Protein AF-A0A699ZT50-F1 (afdb_monomer)

Sequence (100 aa):
MSQARSFTAEESTTINLFKKATPSVVSVTNLATRRDAFTMNMMEIPQGAGSGFVWDKEGHIVTNAHVINESANVRVTLGQDEYMARVVGVDMDKDIAVLQ

Structure (mmCIF, N/CA/C/O backbone):
data_AF-A0A699ZT50-F1
#
_entry.id   AF-A0A699ZT50-F1
#
loop_
_atom_site.group_PDB
_atom_site.id
_atom_site.type_symbol
_atom_site.label_atom_id
_atom_site.label_alt_id
_atom_site.label_comp_id
_atom_s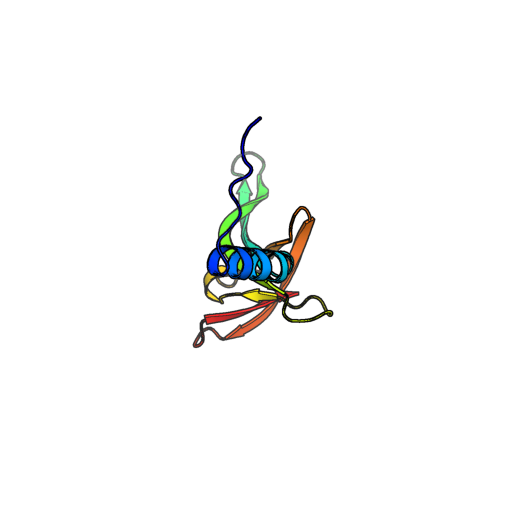ite.label_asym_id
_atom_site.label_entity_id
_atom_site.label_seq_id
_atom_site.pdbx_PDB_in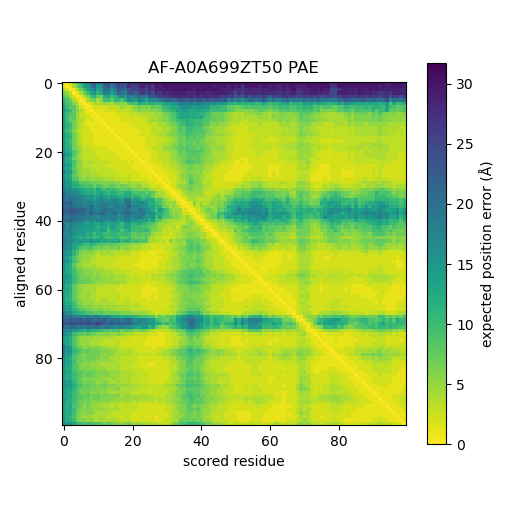s_code
_atom_site.Cartn_x
_atom_site.Cartn_y
_atom_site.Cartn_z
_atom_site.occupancy
_atom_site.B_iso_or_equiv
_atom_site.auth_seq_id
_atom_site.auth_comp_id
_atom_site.auth_asym_id
_atom_site.auth_atom_id
_atom_site.pdbx_PDB_model_num
ATOM 1 N N . MET A 1 1 ? -9.686 4.135 42.086 1.00 39.53 1 MET A N 1
ATOM 2 C CA . MET A 1 1 ? -10.047 3.367 40.876 1.00 39.53 1 MET A CA 1
ATOM 3 C C . MET A 1 1 ? -10.298 4.368 39.762 1.00 39.53 1 MET A C 1
ATOM 5 O O . MET A 1 1 ? -11.132 5.244 39.946 1.00 39.53 1 MET A O 1
ATOM 9 N N . SER A 1 2 ? -9.500 4.325 38.694 1.00 49.12 2 SER A N 1
ATOM 10 C CA . SER A 1 2 ? -9.583 5.266 37.570 1.00 49.12 2 SER A CA 1
ATOM 11 C C . SER A 1 2 ? -10.891 5.031 36.810 1.00 49.12 2 SER A C 1
ATOM 13 O O . SER A 1 2 ? -11.123 3.913 36.353 1.00 49.12 2 SER A O 1
ATOM 15 N N . GLN A 1 3 ? -11.770 6.033 36.725 1.00 48.62 3 GLN A N 1
ATOM 16 C CA . GLN A 1 3 ? -12.962 5.933 35.883 1.00 48.62 3 GLN A CA 1
ATOM 17 C C . GLN A 1 3 ? -12.511 5.837 34.424 1.00 48.62 3 GLN A C 1
ATOM 19 O O . GLN A 1 3 ? -11.884 6.758 33.900 1.00 48.62 3 GLN A O 1
ATOM 24 N N . ALA A 1 4 ? -12.815 4.715 33.773 1.00 57.91 4 ALA A N 1
ATOM 25 C CA . ALA A 1 4 ? -12.669 4.594 32.333 1.00 57.91 4 ALA A CA 1
ATOM 26 C C . ALA A 1 4 ? -13.598 5.626 31.680 1.00 57.91 4 ALA A C 1
ATOM 28 O O . ALA A 1 4 ? -14.817 5.554 31.824 1.00 57.91 4 ALA A O 1
ATOM 29 N N . ARG A 1 5 ? -13.017 6.621 31.010 1.00 72.19 5 ARG A N 1
ATOM 30 C CA . ARG A 1 5 ? -13.761 7.640 30.270 1.00 72.19 5 ARG A CA 1
ATOM 31 C C . ARG A 1 5 ? -14.554 6.930 29.168 1.00 72.19 5 ARG A C 1
ATOM 33 O O . ARG A 1 5 ? -13.947 6.345 28.274 1.00 72.19 5 ARG A O 1
ATOM 40 N N . SER A 1 6 ? -15.885 6.914 29.256 1.00 81.69 6 SER A N 1
ATOM 41 C CA . SER A 1 6 ? -16.714 6.347 28.190 1.00 81.69 6 SER A CA 1
ATOM 42 C C . SER A 1 6 ? -16.662 7.265 26.974 1.00 81.69 6 SER A C 1
ATOM 44 O O . SER A 1 6 ? -16.823 8.478 27.121 1.00 81.69 6 SER A O 1
ATOM 46 N N . PHE A 1 7 ? -16.459 6.690 25.793 1.00 87.81 7 PHE A N 1
ATOM 47 C CA . PHE A 1 7 ? -16.476 7.437 24.540 1.00 87.81 7 PHE A CA 1
ATOM 48 C C . PHE A 1 7 ? -17.853 8.049 24.275 1.00 87.81 7 PHE A C 1
ATOM 50 O O . PHE A 1 7 ? -18.884 7.476 24.642 1.00 87.81 7 PHE A O 1
ATOM 57 N N . THR A 1 8 ? -17.880 9.188 23.591 1.00 93.81 8 THR A N 1
ATOM 58 C CA . THR A 1 8 ? -19.116 9.728 23.022 1.00 93.81 8 THR A CA 1
ATOM 59 C C . THR A 1 8 ? -19.631 8.814 21.899 1.00 93.81 8 THR A C 1
ATOM 61 O O . THR A 1 8 ? -18.931 7.918 21.409 1.00 93.81 8 THR A O 1
ATOM 64 N N . ALA A 1 9 ? -20.878 9.021 21.467 1.00 92.06 9 ALA A N 1
ATOM 65 C CA . ALA A 1 9 ? -21.447 8.274 20.343 1.00 92.06 9 ALA A CA 1
ATOM 66 C C . ALA A 1 9 ? -20.674 8.519 19.029 1.00 92.06 9 ALA A C 1
ATOM 68 O O . ALA A 1 9 ? -20.462 7.593 18.241 1.00 92.06 9 ALA A O 1
ATOM 69 N N . GLU A 1 10 ? -20.201 9.748 18.816 1.00 94.00 10 GLU A N 1
ATOM 70 C CA . GLU A 1 10 ? -19.406 10.148 17.648 1.00 94.00 10 GLU A CA 1
ATOM 71 C C . GLU A 1 10 ? -18.014 9.500 17.661 1.00 94.00 10 GLU A C 1
ATOM 73 O O . GLU A 1 10 ? -17.575 8.926 16.660 1.00 94.00 10 GLU A O 1
ATOM 78 N N . GLU A 1 11 ? -17.348 9.506 18.820 1.00 94.19 11 GLU A N 1
ATOM 79 C CA . GLU A 1 11 ? -16.061 8.831 19.015 1.00 94.19 11 GLU A CA 1
ATOM 80 C C . GLU A 1 11 ? -16.198 7.326 18.777 1.00 94.19 11 GLU A C 1
ATOM 82 O O . GLU A 1 11 ? -15.419 6.739 18.027 1.00 94.19 11 GLU A O 1
ATOM 87 N N . SER A 1 12 ? -17.235 6.702 19.342 1.00 94.12 12 SER A N 1
ATOM 88 C CA . SER A 1 12 ? -17.505 5.271 19.165 1.00 94.12 12 SER A CA 1
ATOM 89 C C . SER A 1 12 ? -17.729 4.911 17.696 1.00 94.12 12 SER A C 1
ATOM 91 O O . SER A 1 12 ? -17.230 3.891 17.217 1.00 94.12 12 SER A O 1
ATOM 93 N N . THR A 1 13 ? -18.440 5.765 16.958 1.00 96.19 13 THR A N 1
ATOM 94 C CA . THR A 1 13 ? -18.677 5.587 15.520 1.00 96.19 1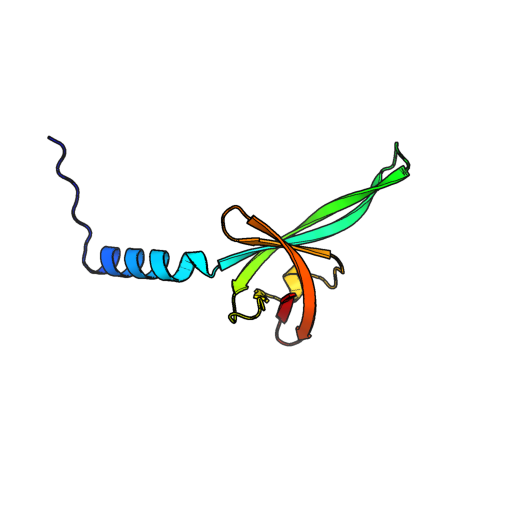3 THR A CA 1
ATOM 95 C C . THR A 1 13 ? -17.370 5.665 14.734 1.00 96.19 13 THR A C 1
ATOM 97 O O . THR A 1 13 ? -17.082 4.779 13.929 1.00 96.19 13 THR A O 1
ATOM 100 N N . THR A 1 14 ? -16.536 6.664 15.025 1.00 96.44 14 THR A N 1
ATOM 101 C CA . THR A 1 14 ? -15.241 6.866 14.359 1.00 96.44 14 THR A CA 1
ATOM 102 C C . THR A 1 14 ? -14.266 5.725 14.655 1.00 96.44 14 THR A C 1
ATOM 104 O O . THR A 1 14 ? -13.631 5.196 13.744 1.00 96.44 14 THR A O 1
ATOM 107 N N . ILE A 1 15 ? -14.199 5.272 15.911 1.00 96.06 15 ILE A N 1
ATOM 108 C CA . ILE A 1 15 ? -13.373 4.129 16.326 1.00 96.06 15 ILE A CA 1
ATOM 109 C C . ILE A 1 15 ? -13.801 2.862 15.581 1.00 96.06 15 ILE A C 1
ATOM 111 O O . ILE A 1 15 ? -12.956 2.107 15.100 1.00 96.06 15 ILE A O 1
ATOM 115 N N . ASN A 1 16 ? -15.108 2.621 15.470 1.00 96.56 16 ASN A N 1
ATOM 116 C CA . ASN A 1 16 ? -15.630 1.451 14.772 1.00 96.56 16 ASN A CA 1
ATOM 117 C C . ASN A 1 16 ? -15.376 1.514 13.262 1.00 96.56 16 ASN A C 1
ATOM 119 O O . ASN A 1 16 ? -15.072 0.483 12.663 1.00 96.56 16 ASN A O 1
ATOM 123 N N . LEU A 1 17 ? -15.471 2.700 12.655 1.00 96.75 17 LEU A N 1
ATOM 124 C CA . LEU A 1 17 ? -15.116 2.913 11.253 1.00 96.75 17 LEU A CA 1
ATOM 125 C C . LEU A 1 17 ? -13.634 2.604 11.016 1.00 96.75 17 LEU A C 1
ATOM 127 O O . LEU A 1 17 ? -13.312 1.800 10.145 1.00 96.75 17 LEU A O 1
ATOM 131 N N . PHE A 1 18 ? -12.749 3.176 11.836 1.00 96.62 18 PHE A N 1
ATOM 132 C CA . PHE A 1 18 ? -11.309 2.953 11.739 1.00 96.62 18 PHE A CA 1
ATOM 133 C C . PHE A 1 18 ? -10.964 1.467 11.872 1.00 96.62 18 PHE A C 1
ATOM 135 O O . PHE A 1 18 ? -10.357 0.895 10.973 1.00 96.62 18 PHE A O 1
ATOM 142 N N . LYS A 1 19 ? -11.455 0.795 12.924 1.00 95.94 19 LYS A N 1
ATOM 143 C CA . LYS A 1 19 ? -11.222 -0.645 13.144 1.00 95.94 19 LYS A CA 1
ATOM 144 C C . LYS A 1 19 ? -11.639 -1.520 11.959 1.00 95.94 19 LYS A C 1
ATOM 146 O O . LYS A 1 19 ? -11.023 -2.557 11.737 1.00 95.94 19 LYS A O 1
ATOM 151 N N . LYS A 1 20 ? -12.686 -1.127 11.227 1.00 96.25 20 LYS A N 1
ATOM 152 C CA . LYS A 1 20 ? -13.163 -1.852 10.042 1.00 96.25 20 LYS A CA 1
ATOM 153 C C . LYS A 1 20 ? -12.348 -1.540 8.785 1.00 96.25 20 LYS A C 1
ATOM 155 O O . LYS A 1 20 ? -12.160 -2.439 7.977 1.00 96.25 20 LYS A O 1
ATOM 160 N N . ALA A 1 21 ? -11.888 -0.300 8.617 1.00 95.62 21 ALA A N 1
ATOM 161 C CA . ALA A 1 21 ? -11.219 0.157 7.399 1.00 95.62 21 ALA A CA 1
ATOM 162 C C . ALA A 1 21 ? -9.701 -0.091 7.395 1.00 95.62 21 ALA A C 1
ATOM 164 O O . ALA A 1 21 ? -9.145 -0.440 6.358 1.00 95.62 21 ALA A O 1
ATOM 165 N N . THR A 1 22 ? -9.023 0.052 8.540 1.00 95.44 22 THR A N 1
ATOM 166 C CA . THR A 1 22 ? -7.556 -0.069 8.642 1.00 95.44 22 THR A CA 1
ATOM 167 C C . THR A 1 22 ? -6.985 -1.363 8.052 1.00 95.44 22 THR A C 1
ATOM 169 O O . THR A 1 22 ? -5.971 -1.266 7.367 1.00 95.44 22 THR A O 1
ATOM 172 N N . PRO A 1 23 ? -7.603 -2.552 8.223 1.00 94.88 23 PRO A N 1
ATOM 173 C CA . PRO A 1 23 ? -7.081 -3.785 7.626 1.00 94.88 23 PRO A CA 1
ATOM 174 C C . PRO A 1 23 ? -7.060 -3.802 6.090 1.00 94.88 23 PRO A C 1
ATOM 176 O O . PRO A 1 23 ? -6.498 -4.721 5.514 1.00 94.88 23 PRO A O 1
ATOM 179 N N . SER A 1 24 ? -7.706 -2.841 5.420 1.00 96.19 24 SER A N 1
ATOM 180 C CA . SER A 1 24 ? -7.704 -2.721 3.955 1.00 96.19 24 SER A CA 1
ATOM 181 C C . SER A 1 24 ? -6.689 -1.702 3.437 1.00 96.19 24 SER A C 1
ATOM 183 O O . SER A 1 24 ? -6.522 -1.598 2.228 1.00 96.19 24 SER A O 1
ATOM 185 N N . VAL A 1 25 ? -6.031 -0.936 4.311 1.00 96.88 25 VAL A N 1
ATOM 186 C CA . VAL A 1 25 ? -5.078 0.114 3.923 1.00 96.88 25 VAL A CA 1
ATOM 187 C C . VAL A 1 25 ? -3.663 -0.451 3.904 1.00 96.88 25 VAL A C 1
ATOM 189 O O . VAL A 1 25 ? -3.251 -1.145 4.834 1.00 96.88 25 VAL A O 1
ATOM 192 N N . VAL A 1 26 ? -2.907 -0.109 2.865 1.00 97.12 26 VAL A N 1
ATOM 193 C CA . VAL A 1 26 ? -1.518 -0.536 2.680 1.00 97.12 26 VAL A CA 1
ATOM 194 C C . VAL A 1 26 ? -0.571 0.655 2.581 1.00 97.12 26 VAL A C 1
ATOM 196 O O . VAL A 1 26 ? -0.947 1.733 2.116 1.00 97.12 26 VAL A O 1
ATOM 199 N N . SER A 1 27 ? 0.676 0.443 2.994 1.00 96.50 27 SER A N 1
ATOM 200 C CA . SER A 1 27 ? 1.792 1.331 2.667 1.00 96.50 27 SER A CA 1
ATOM 201 C C . SER A 1 27 ? 2.387 0.906 1.330 1.00 96.50 27 SER A C 1
ATOM 203 O O . SER A 1 27 ? 2.604 -0.283 1.105 1.00 96.50 27 SER A O 1
ATOM 205 N N . VAL A 1 28 ? 2.656 1.862 0.448 1.00 95.25 28 VAL A N 1
ATOM 206 C CA . VAL A 1 28 ? 3.227 1.627 -0.881 1.00 95.25 28 VAL A CA 1
ATOM 207 C C . VAL A 1 28 ? 4.582 2.315 -0.933 1.00 95.25 28 VAL A C 1
ATOM 209 O O . VAL A 1 28 ? 4.668 3.534 -0.838 1.00 95.25 28 VAL A O 1
ATOM 212 N N . THR A 1 29 ? 5.652 1.543 -1.068 1.00 93.19 29 THR A N 1
ATOM 213 C CA . THR A 1 29 ? 7.028 2.040 -1.129 1.00 93.19 29 THR A CA 1
ATOM 214 C C . THR A 1 29 ? 7.597 1.803 -2.517 1.00 93.19 29 THR A C 1
ATOM 216 O O . THR A 1 29 ? 7.676 0.671 -2.991 1.00 93.19 29 THR A O 1
ATOM 219 N N . ASN A 1 30 ? 8.032 2.878 -3.159 1.00 90.19 30 ASN A N 1
ATOM 220 C CA . ASN A 1 30 ? 8.711 2.831 -4.441 1.00 90.19 30 ASN A CA 1
ATOM 221 C C . ASN A 1 30 ? 10.203 2.565 -4.216 1.00 90.19 30 ASN A C 1
ATOM 223 O O . ASN A 1 30 ? 10.868 3.315 -3.493 1.00 90.19 30 ASN A O 1
ATOM 227 N N . LEU A 1 31 ? 10.725 1.504 -4.828 1.00 87.69 31 LEU A N 1
ATOM 228 C CA . LEU A 1 31 ? 12.131 1.131 -4.761 1.00 87.69 31 LEU A CA 1
ATOM 229 C C . LEU A 1 31 ? 12.816 1.495 -6.077 1.00 87.69 31 LEU A C 1
ATOM 231 O O . LEU A 1 31 ? 12.317 1.161 -7.148 1.00 87.69 31 LEU A O 1
ATOM 235 N N . ALA A 1 32 ? 13.993 2.116 -6.012 1.00 82.69 32 ALA A N 1
ATOM 236 C CA . ALA A 1 32 ? 14.855 2.234 -7.181 1.00 82.69 32 ALA A CA 1
ATOM 237 C C . ALA A 1 32 ? 16.145 1.460 -7.001 1.00 82.69 32 ALA A C 1
ATOM 239 O O . ALA A 1 32 ? 16.809 1.524 -5.964 1.00 82.69 32 ALA A O 1
ATOM 240 N N . THR A 1 33 ? 16.543 0.789 -8.072 1.00 81.50 33 THR A N 1
ATOM 241 C CA . THR A 1 33 ? 17.846 0.152 -8.152 1.00 81.50 33 THR A CA 1
ATOM 242 C C . THR A 1 33 ? 18.923 1.225 -8.296 1.00 81.50 33 THR A C 1
ATOM 244 O O . THR A 1 33 ? 18.899 2.070 -9.200 1.00 81.50 33 THR A O 1
ATOM 247 N N . ARG A 1 34 ? 19.891 1.207 -7.386 1.00 81.06 34 ARG A N 1
ATOM 248 C CA . ARG A 1 34 ? 21.119 1.995 -7.459 1.00 81.06 34 ARG A CA 1
ATOM 249 C C . ARG A 1 34 ? 22.312 1.065 -7.364 1.00 81.06 34 ARG A C 1
ATOM 251 O O . ARG A 1 34 ? 22.286 0.059 -6.661 1.00 81.06 34 ARG A O 1
ATOM 258 N N . ARG A 1 35 ? 23.368 1.410 -8.093 1.00 82.00 35 ARG A N 1
ATOM 259 C CA . ARG A 1 35 ? 24.637 0.698 -8.008 1.00 82.00 35 ARG A CA 1
ATOM 260 C C . ARG A 1 35 ? 25.447 1.275 -6.859 1.00 82.00 35 ARG A C 1
ATOM 262 O O . ARG A 1 35 ? 25.708 2.476 -6.838 1.00 82.00 35 ARG A O 1
ATOM 269 N N . ASP A 1 36 ? 25.834 0.417 -5.931 1.00 82.81 36 ASP A N 1
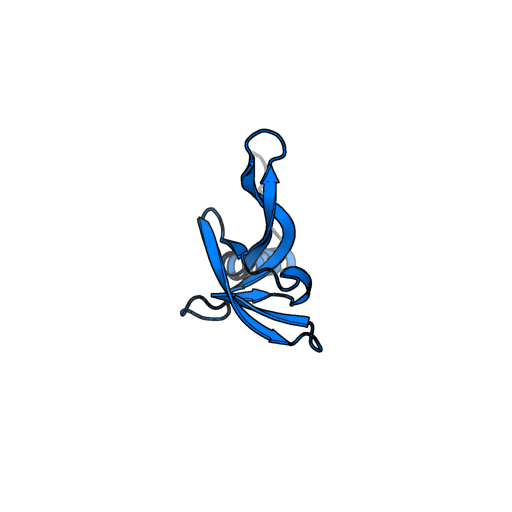ATOM 270 C CA . ASP A 1 36 ? 26.730 0.783 -4.848 1.00 82.81 36 ASP A CA 1
ATOM 271 C C . ASP A 1 36 ? 28.121 1.126 -5.399 1.00 82.81 36 ASP A C 1
ATOM 273 O O . ASP A 1 36 ? 28.697 0.368 -6.182 1.00 82.81 36 ASP A O 1
ATOM 277 N N . ALA A 1 37 ? 28.659 2.280 -5.001 1.00 82.00 37 ALA A N 1
ATOM 278 C CA . ALA A 1 37 ? 29.900 2.813 -5.561 1.00 82.00 37 ALA A CA 1
ATOM 279 C C . ALA A 1 37 ? 31.154 2.044 -5.111 1.00 82.00 37 ALA A C 1
ATOM 281 O O . ALA A 1 37 ? 32.184 2.119 -5.777 1.00 82.00 37 ALA A O 1
ATOM 282 N N . PHE A 1 38 ? 31.078 1.315 -3.993 1.00 85.12 38 PHE A N 1
ATOM 283 C CA . PHE A 1 38 ? 32.224 0.626 -3.402 1.00 85.12 38 PHE A CA 1
ATOM 284 C C . PHE A 1 38 ? 32.236 -0.869 -3.740 1.00 85.12 38 PHE A C 1
ATOM 286 O O . PHE A 1 38 ? 33.256 -1.415 -4.151 1.00 85.12 38 PHE A O 1
ATOM 293 N N . THR A 1 39 ? 31.089 -1.531 -3.609 1.00 85.56 39 THR A N 1
ATOM 294 C CA . THR A 1 39 ? 30.925 -2.975 -3.825 1.00 85.56 39 THR A CA 1
ATOM 295 C C . THR A 1 39 ? 30.498 -3.330 -5.248 1.00 85.56 39 THR A C 1
ATOM 297 O O . THR A 1 39 ? 30.489 -4.506 -5.599 1.00 85.56 39 THR A O 1
ATOM 300 N N . MET A 1 40 ? 30.142 -2.335 -6.075 1.00 82.06 40 MET A N 1
ATOM 301 C CA . MET A 1 40 ? 29.622 -2.496 -7.443 1.00 82.06 40 MET A CA 1
ATOM 302 C C . MET A 1 40 ? 28.321 -3.313 -7.551 1.00 82.06 40 MET A C 1
ATOM 304 O O . MET A 1 40 ? 27.869 -3.570 -8.673 1.00 82.06 40 MET A O 1
ATOM 308 N N . ASN A 1 41 ? 27.702 -3.668 -6.421 1.00 86.62 41 ASN A N 1
ATOM 309 C CA . ASN A 1 41 ? 26.455 -4.424 -6.340 1.00 86.62 41 ASN A CA 1
ATOM 310 C C . ASN A 1 41 ? 25.238 -3.537 -6.633 1.00 86.62 41 ASN A C 1
ATOM 312 O O . ASN A 1 41 ? 25.251 -2.330 -6.390 1.00 86.62 41 ASN A O 1
ATOM 316 N N . MET A 1 42 ? 24.164 -4.139 -7.146 1.00 80.62 42 MET A N 1
ATOM 317 C CA . MET A 1 42 ? 22.865 -3.475 -7.265 1.00 80.62 42 MET A CA 1
ATOM 318 C C . MET A 1 42 ? 22.138 -3.554 -5.921 1.00 80.62 42 MET A C 1
ATOM 320 O O . MET A 1 42 ? 21.966 -4.644 -5.382 1.00 80.62 42 MET A O 1
ATOM 324 N N . MET A 1 43 ? 21.712 -2.411 -5.391 1.00 82.38 43 MET A N 1
ATOM 325 C CA . MET A 1 43 ? 20.885 -2.317 -4.191 1.00 82.38 43 MET A CA 1
ATOM 326 C C . MET A 1 43 ? 19.578 -1.601 -4.512 1.00 82.38 43 MET A C 1
ATOM 328 O O . MET A 1 43 ? 19.550 -0.664 -5.309 1.00 82.38 43 MET A O 1
ATOM 332 N N . GLU A 1 44 ? 18.498 -2.025 -3.868 1.00 82.38 44 GLU A N 1
ATOM 333 C CA . GLU A 1 44 ? 17.220 -1.324 -3.915 1.00 82.38 44 GLU A CA 1
ATOM 334 C C . GLU A 1 44 ? 17.156 -0.316 -2.774 1.00 82.38 44 GLU A C 1
ATOM 336 O O . GLU A 1 44 ? 17.250 -0.684 -1.603 1.00 82.38 44 GLU A O 1
ATOM 341 N N . ILE A 1 45 ? 16.997 0.960 -3.114 1.00 83.56 45 ILE A N 1
ATOM 342 C CA . ILE A 1 45 ? 16.790 2.022 -2.135 1.00 83.56 45 ILE A CA 1
ATOM 343 C C . ILE A 1 45 ? 15.366 2.574 -2.261 1.00 83.56 45 ILE A C 1
ATOM 345 O O . ILE A 1 45 ? 14.899 2.789 -3.383 1.00 83.56 45 ILE A O 1
ATOM 349 N N . PRO A 1 46 ? 14.665 2.837 -1.145 1.00 83.56 46 PRO A N 1
ATOM 350 C CA . PRO A 1 46 ? 13.400 3.557 -1.188 1.00 83.56 46 PRO A CA 1
ATOM 351 C C . PRO A 1 46 ? 13.590 4.942 -1.817 1.00 83.56 46 PRO A C 1
ATOM 353 O O . PRO A 1 46 ? 14.430 5.720 -1.365 1.00 83.56 46 PRO A O 1
ATOM 356 N N . GLN A 1 47 ? 12.822 5.253 -2.859 1.00 84.94 47 GLN A N 1
ATOM 357 C CA . GLN A 1 47 ? 12.792 6.582 -3.483 1.00 84.94 47 GLN A CA 1
ATOM 358 C C . GLN A 1 47 ? 11.553 7.393 -3.124 1.00 84.94 47 GLN A C 1
ATOM 360 O O . GLN A 1 47 ? 11.582 8.617 -3.233 1.00 84.94 47 GLN A O 1
ATOM 365 N N . GLY A 1 48 ? 10.485 6.734 -2.688 1.00 84.44 48 GLY A N 1
ATOM 366 C CA . GLY A 1 48 ? 9.244 7.387 -2.305 1.00 84.44 48 GLY A CA 1
ATOM 367 C C . GLY A 1 48 ? 8.344 6.438 -1.531 1.00 84.44 48 GLY A C 1
ATOM 368 O O . GLY A 1 48 ? 8.502 5.219 -1.605 1.00 84.44 48 GLY A O 1
ATOM 369 N N . ALA A 1 49 ? 7.410 7.011 -0.784 1.00 89.44 49 ALA A N 1
ATOM 370 C CA . ALA A 1 49 ? 6.394 6.274 -0.053 1.00 89.44 49 ALA A CA 1
ATOM 371 C C . ALA A 1 49 ? 5.036 6.953 -0.239 1.00 89.44 49 ALA A C 1
ATOM 373 O O . ALA A 1 49 ? 4.950 8.174 -0.358 1.00 89.44 49 ALA A O 1
ATOM 374 N N . GLY A 1 50 ? 3.987 6.147 -0.237 1.00 93.38 50 GLY A N 1
ATOM 375 C CA . GLY A 1 50 ? 2.598 6.559 -0.308 1.00 93.38 50 GLY A CA 1
ATOM 376 C C . GLY A 1 50 ? 1.705 5.501 0.326 1.00 93.38 50 GLY A C 1
ATOM 377 O O . GLY A 1 50 ? 2.167 4.617 1.050 1.00 93.38 50 GLY A O 1
ATOM 378 N N . SER A 1 51 ? 0.412 5.592 0.056 1.00 95.81 51 SER A N 1
ATOM 379 C CA . SER A 1 51 ? -0.577 4.638 0.540 1.00 95.81 51 SER A CA 1
ATOM 380 C C . SER A 1 51 ? -1.397 4.063 -0.604 1.00 95.81 51 SER A C 1
ATOM 382 O O . SER A 1 51 ? -1.397 4.550 -1.736 1.00 95.81 51 SER A O 1
ATOM 384 N N . GLY A 1 52 ? -2.111 2.999 -0.287 1.00 96.25 52 GLY A N 1
ATOM 385 C CA . GLY A 1 52 ? -3.111 2.413 -1.154 1.00 96.25 52 GLY A CA 1
ATOM 386 C C . GLY A 1 52 ? -4.125 1.652 -0.325 1.00 96.25 52 GLY A C 1
ATOM 387 O O . GLY A 1 52 ? -4.081 1.654 0.910 1.00 96.25 52 GLY A O 1
ATOM 388 N N . PHE A 1 53 ? -5.030 0.971 -1.004 1.00 97.38 53 PHE A N 1
ATOM 389 C CA . PHE A 1 53 ? -5.960 0.067 -0.349 1.00 97.38 53 PHE A CA 1
ATOM 390 C C . PHE A 1 53 ? -6.252 -1.148 -1.218 1.00 97.38 53 PHE A C 1
ATOM 392 O O . PHE A 1 53 ? -6.192 -1.086 -2.446 1.00 97.38 53 PHE A O 1
ATOM 399 N N . VAL A 1 54 ? -6.560 -2.257 -0.553 1.00 97.12 54 VAL A N 1
ATOM 400 C CA . VAL A 1 54 ? -6.963 -3.507 -1.194 1.00 97.12 54 VAL A CA 1
ATOM 401 C C . VAL A 1 54 ? -8.331 -3.307 -1.846 1.00 97.12 54 VAL A C 1
ATOM 403 O O . VAL A 1 54 ? -9.285 -2.885 -1.191 1.00 97.12 54 VAL A O 1
ATOM 406 N N . TRP A 1 55 ? -8.412 -3.597 -3.140 1.00 97.06 55 TRP A N 1
ATOM 407 C CA . TRP A 1 55 ? -9.604 -3.421 -3.965 1.00 97.06 55 TRP A CA 1
ATOM 408 C C . TRP A 1 55 ? -10.506 -4.655 -3.954 1.00 97.06 55 TRP A C 1
ATOM 410 O O . TRP A 1 55 ? -11.726 -4.541 -3.833 1.00 97.06 55 TRP A O 1
ATOM 420 N N . ASP A 1 56 ? -9.908 -5.842 -4.047 1.00 96.06 56 ASP A N 1
ATOM 421 C CA . ASP A 1 56 ? -10.624 -7.110 -4.123 1.00 96.06 56 ASP A CA 1
ATOM 422 C C . ASP A 1 56 ? -9.874 -8.255 -3.424 1.00 96.06 56 ASP A C 1
ATOM 424 O O . ASP A 1 56 ? -8.829 -8.079 -2.800 1.00 96.06 56 ASP A O 1
ATOM 428 N N . LYS A 1 57 ? -10.453 -9.458 -3.491 1.00 94.12 57 LYS A N 1
ATOM 429 C CA . LYS A 1 57 ? -9.888 -10.672 -2.886 1.00 94.12 57 LYS A CA 1
ATOM 430 C C . LYS A 1 57 ? -8.825 -11.350 -3.754 1.00 94.12 57 LYS A C 1
ATOM 432 O O . LYS A 1 57 ? -8.255 -12.343 -3.313 1.00 94.12 57 LYS A O 1
ATOM 437 N N . GLU A 1 58 ? -8.588 -10.855 -4.965 1.00 94.25 58 GLU A N 1
ATOM 438 C CA . GLU A 1 58 ? -7.566 -11.369 -5.883 1.00 94.25 58 GLU A CA 1
ATOM 439 C C . GLU A 1 58 ? -6.196 -10.725 -5.623 1.00 94.25 58 GLU A C 1
ATOM 441 O O . GLU A 1 58 ? -5.193 -11.151 -6.194 1.00 94.25 58 GLU A O 1
ATO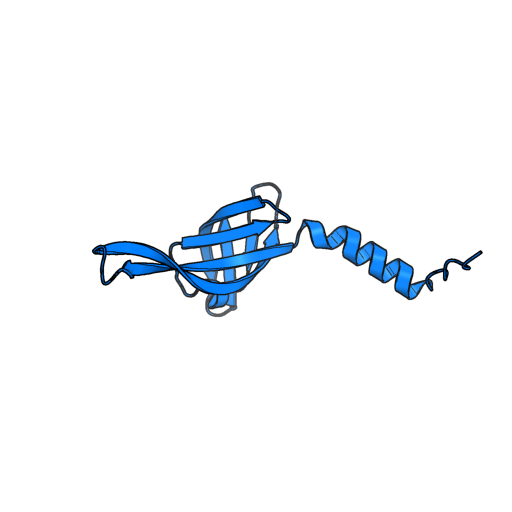M 446 N N . GLY A 1 59 ? -6.145 -9.742 -4.717 1.00 93.25 59 GLY A N 1
ATOM 447 C CA . GLY A 1 59 ? -4.917 -9.078 -4.290 1.00 93.25 59 GLY A CA 1
ATOM 448 C C . GLY A 1 59 ? -4.653 -7.759 -5.007 1.00 93.25 59 GLY A C 1
ATOM 449 O O . GLY A 1 59 ? -3.567 -7.208 -4.851 1.00 93.25 59 GLY A O 1
ATOM 450 N N . HIS A 1 60 ? -5.622 -7.224 -5.759 1.00 96.62 60 HIS A N 1
ATOM 451 C CA . HIS A 1 60 ? -5.437 -5.934 -6.411 1.00 96.62 60 HIS A CA 1
ATOM 452 C C . HIS A 1 60 ? -5.409 -4.795 -5.393 1.00 96.62 60 HIS A C 1
ATOM 454 O O . HIS A 1 60 ? -6.234 -4.725 -4.4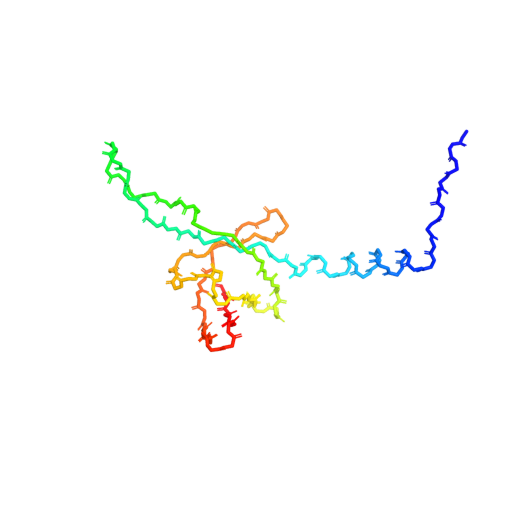78 1.00 96.62 60 HIS A O 1
ATOM 460 N N . ILE A 1 61 ? -4.477 -3.866 -5.583 1.00 97.00 61 ILE A N 1
ATOM 461 C CA . ILE A 1 61 ? -4.316 -2.673 -4.751 1.00 97.00 61 ILE A CA 1
ATOM 462 C C . ILE A 1 61 ? -4.479 -1.442 -5.622 1.00 97.00 61 ILE A C 1
ATOM 464 O O . ILE A 1 61 ? -3.851 -1.340 -6.672 1.00 97.00 61 ILE A O 1
ATOM 468 N N . VAL A 1 62 ? -5.270 -0.483 -5.153 1.00 97.19 62 VAL A N 1
ATOM 469 C CA . VAL A 1 62 ? -5.403 0.831 -5.785 1.00 97.19 62 VAL A CA 1
ATOM 470 C C . VAL A 1 62 ? -4.525 1.835 -5.049 1.00 97.19 62 VAL A C 1
ATOM 472 O O . VAL A 1 62 ? -4.554 1.927 -3.820 1.00 97.19 62 VAL A O 1
ATOM 475 N N . THR A 1 63 ? -3.747 2.598 -5.810 1.00 96.38 63 THR A N 1
ATOM 476 C CA . THR A 1 63 ? -2.903 3.696 -5.326 1.00 96.38 63 THR A CA 1
ATOM 477 C C . THR A 1 63 ? -2.888 4.835 -6.346 1.00 96.38 63 THR A C 1
ATOM 479 O O . THR A 1 63 ? -3.488 4.733 -7.419 1.00 96.38 63 THR A O 1
ATOM 482 N N . ASN A 1 64 ? -2.206 5.929 -6.021 1.00 95.12 64 ASN A N 1
ATOM 483 C CA . ASN A 1 64 ? -1.984 7.008 -6.970 1.00 95.12 64 ASN A CA 1
ATOM 484 C C . ASN A 1 64 ? -0.843 6.672 -7.938 1.00 95.12 64 ASN A C 1
ATOM 486 O O . ASN A 1 64 ? 0.175 6.097 -7.548 1.00 95.12 64 ASN A O 1
ATOM 490 N N . ALA A 1 65 ? -0.989 7.065 -9.202 1.00 93.31 65 ALA A N 1
ATOM 491 C CA . ALA A 1 65 ? 0.013 6.797 -10.234 1.00 93.31 65 ALA A CA 1
ATOM 492 C C . ALA A 1 65 ? 1.353 7.488 -9.931 1.00 93.31 65 ALA A C 1
ATOM 494 O O . ALA A 1 65 ? 2.420 6.891 -10.093 1.00 93.31 65 ALA A O 1
ATOM 495 N N . HIS A 1 66 ? 1.317 8.712 -9.401 1.00 91.69 66 HIS A N 1
ATOM 496 C CA . HIS A 1 66 ? 2.527 9.445 -9.027 1.00 91.69 66 HIS A CA 1
ATOM 497 C C . HIS A 1 66 ? 3.300 8.798 -7.862 1.00 91.69 66 HIS A C 1
ATOM 499 O O . HIS A 1 66 ? 4.479 9.085 -7.672 1.00 91.69 66 HIS A O 1
ATOM 505 N N . VAL A 1 67 ? 2.677 7.927 -7.056 1.00 91.88 67 VAL A N 1
ATOM 506 C CA . VAL A 1 67 ? 3.378 7.227 -5.962 1.00 91.88 67 VAL A CA 1
ATOM 507 C C . VAL A 1 67 ? 4.371 6.221 -6.540 1.00 91.88 67 VAL A C 1
ATOM 509 O O . VAL A 1 67 ? 5.490 6.068 -6.039 1.00 91.88 67 VAL A O 1
ATOM 512 N N . ILE A 1 68 ? 3.986 5.558 -7.631 1.00 88.69 68 ILE A N 1
ATOM 513 C CA . ILE A 1 68 ? 4.808 4.526 -8.259 1.00 88.69 68 ILE A CA 1
ATOM 514 C C . ILE A 1 68 ? 5.783 5.084 -9.301 1.00 88.69 68 ILE A C 1
ATOM 516 O O . ILE A 1 68 ? 6.756 4.398 -9.584 1.00 88.69 68 ILE A O 1
ATOM 520 N N . ASN A 1 69 ? 5.610 6.319 -9.801 1.00 75.00 69 ASN A N 1
ATOM 521 C CA . ASN A 1 69 ? 6.564 7.031 -10.682 1.00 75.00 69 ASN A CA 1
ATOM 522 C C . ASN A 1 69 ? 7.186 6.148 -11.793 1.00 75.00 69 ASN A C 1
ATOM 524 O O . ASN A 1 69 ? 8.397 6.181 -12.000 1.00 75.00 69 ASN A O 1
ATOM 528 N N . GLU A 1 70 ? 6.378 5.309 -12.454 1.00 64.06 70 GLU A N 1
ATOM 529 C CA . GLU A 1 70 ? 6.819 4.324 -13.469 1.00 64.06 70 GLU A CA 1
ATOM 530 C C . GLU A 1 70 ? 7.891 3.315 -12.996 1.00 64.06 70 GLU A C 1
ATOM 532 O O . GLU A 1 70 ? 8.519 2.627 -13.802 1.00 64.06 70 GLU A O 1
ATOM 537 N N . SER A 1 71 ? 8.114 3.192 -11.687 1.00 66.00 71 SER A N 1
ATOM 538 C CA . SER A 1 71 ? 9.050 2.223 -11.131 1.00 66.00 71 SER A CA 1
ATOM 539 C C . SER A 1 71 ? 8.569 0.800 -11.378 1.00 66.00 71 SER A C 1
ATOM 541 O O . SER A 1 71 ? 7.409 0.459 -11.142 1.00 66.00 71 SER A O 1
ATOM 543 N N . ALA A 1 72 ? 9.501 -0.048 -11.808 1.00 66.31 72 ALA A N 1
ATOM 544 C CA . ALA A 1 72 ? 9.254 -1.467 -12.012 1.00 66.31 72 ALA A CA 1
ATOM 545 C C . ALA A 1 72 ? 9.073 -2.236 -10.690 1.00 66.31 72 ALA A C 1
ATOM 547 O O . ALA A 1 72 ? 8.435 -3.288 -10.697 1.00 66.31 72 ALA A O 1
ATOM 548 N N . ASN A 1 73 ? 9.607 -1.716 -9.572 1.00 82.19 73 ASN A N 1
ATOM 549 C CA . ASN A 1 73 ? 9.638 -2.415 -8.286 1.00 82.19 73 ASN A CA 1
ATOM 550 C C . ASN A 1 73 ? 8.914 -1.607 -7.205 1.00 82.19 73 ASN A C 1
ATOM 552 O O . ASN A 1 73 ? 9.399 -0.581 -6.717 1.00 82.19 73 ASN A O 1
ATOM 556 N N . VAL A 1 74 ? 7.752 -2.115 -6.798 1.00 91.56 74 VAL A N 1
ATOM 557 C CA . VAL A 1 74 ? 6.936 -1.538 -5.731 1.00 91.56 74 VAL A CA 1
ATOM 558 C C . VAL A 1 74 ? 6.833 -2.542 -4.594 1.00 91.56 74 VAL A C 1
ATOM 560 O O . VAL A 1 74 ? 6.512 -3.711 -4.796 1.00 91.56 74 VAL A O 1
ATOM 563 N N . ARG A 1 75 ? 7.094 -2.078 -3.376 1.00 94.38 75 ARG A N 1
ATOM 564 C CA . ARG A 1 75 ? 6.888 -2.857 -2.160 1.00 94.38 75 ARG A CA 1
ATOM 565 C C . ARG A 1 75 ? 5.622 -2.393 -1.468 1.00 94.38 75 ARG A C 1
ATOM 567 O O . ARG A 1 75 ? 5.462 -1.207 -1.195 1.00 94.38 75 ARG A O 1
ATOM 574 N N . VAL A 1 76 ? 4.752 -3.333 -1.150 1.00 95.62 76 VAL A N 1
ATOM 575 C CA . VAL A 1 76 ? 3.523 -3.096 -0.402 1.00 95.62 76 VAL A CA 1
ATOM 576 C C . VAL A 1 76 ? 3.689 -3.652 1.002 1.00 95.62 76 VAL A C 1
ATOM 578 O O . VAL A 1 76 ? 4.087 -4.800 1.164 1.00 95.62 76 VAL A O 1
ATOM 581 N N . THR A 1 77 ? 3.333 -2.871 2.015 1.00 96.06 77 THR A N 1
ATOM 582 C CA . THR A 1 77 ? 3.259 -3.339 3.402 1.00 96.06 77 THR A CA 1
ATOM 583 C C . THR A 1 77 ? 1.810 -3.320 3.870 1.00 96.06 77 THR A C 1
ATOM 585 O O . THR A 1 77 ? 1.169 -2.265 3.873 1.00 96.06 77 THR A O 1
ATOM 588 N N . LEU A 1 78 ? 1.300 -4.478 4.290 1.00 94.56 78 LEU A N 1
ATOM 589 C CA . LEU A 1 78 ? -0.029 -4.643 4.874 1.00 94.56 78 LEU A CA 1
ATOM 590 C C . LEU A 1 78 ? 0.121 -5.146 6.312 1.00 94.56 78 LEU A C 1
ATOM 592 O O . LEU A 1 78 ? 0.468 -6.299 6.555 1.00 94.56 78 LEU A O 1
ATOM 596 N N . GLY A 1 79 ? -0.135 -4.272 7.285 1.00 91.38 79 GLY A N 1
ATOM 597 C CA . GLY A 1 79 ? 0.096 -4.598 8.691 1.00 91.38 79 GLY A CA 1
ATOM 598 C C . GLY A 1 79 ? 1.580 -4.847 8.972 1.00 91.38 79 GLY A C 1
ATOM 599 O O . GLY A 1 79 ? 2.364 -3.902 8.982 1.00 91.38 79 GLY A O 1
ATOM 600 N N . GLN A 1 80 ? 1.946 -6.103 9.234 1.00 91.75 80 GLN A N 1
ATOM 601 C CA . GLN A 1 80 ? 3.332 -6.527 9.484 1.00 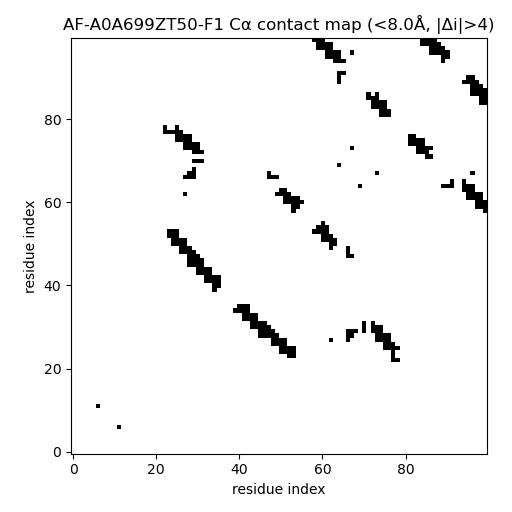91.75 80 GLN A CA 1
ATOM 602 C C . GLN A 1 80 ? 3.966 -7.251 8.291 1.00 91.75 80 GLN A C 1
ATOM 604 O O . GLN A 1 80 ? 5.164 -7.525 8.321 1.00 91.75 80 GLN A O 1
ATOM 609 N N . ASP A 1 81 ? 3.179 -7.546 7.258 1.00 94.56 81 ASP A N 1
ATOM 610 C CA . ASP A 1 81 ? 3.623 -8.328 6.114 1.00 94.56 81 ASP A CA 1
ATOM 611 C C . ASP A 1 81 ? 4.058 -7.408 4.969 1.00 94.56 81 ASP A C 1
ATOM 613 O O . ASP A 1 81 ? 3.405 -6.401 4.678 1.00 94.56 81 ASP A O 1
ATOM 617 N N . GLU A 1 82 ? 5.152 -7.771 4.299 1.00 94.81 82 GLU A N 1
ATOM 618 C CA . GLU A 1 82 ? 5.664 -7.083 3.111 1.00 94.81 82 GLU A CA 1
ATOM 619 C C . GLU A 1 82 ? 5.529 -7.971 1.870 1.00 94.81 82 GLU A C 1
ATOM 621 O O . GLU A 1 82 ? 5.869 -9.154 1.889 1.00 94.81 82 GLU A O 1
ATOM 626 N N . TYR A 1 83 ? 5.086 -7.370 0.769 1.00 94.31 83 TYR A N 1
ATOM 627 C CA . TYR A 1 83 ? 4.856 -8.021 -0.514 1.00 94.31 83 TYR A CA 1
ATOM 628 C C . TYR A 1 83 ? 5.541 -7.228 -1.627 1.00 94.31 83 TYR A C 1
ATOM 630 O O . TYR A 1 83 ? 5.542 -5.996 -1.622 1.00 94.31 83 TYR A O 1
ATOM 638 N N . MET A 1 84 ? 6.116 -7.932 -2.600 1.00 93.56 84 MET A N 1
ATOM 639 C CA . MET A 1 84 ? 6.559 -7.312 -3.849 1.00 93.56 84 MET A CA 1
ATOM 640 C C . MET A 1 84 ? 5.384 -7.289 -4.812 1.00 93.56 84 MET A C 1
ATOM 642 O O . MET A 1 84 ? 4.866 -8.349 -5.156 1.00 93.56 84 MET A O 1
ATOM 646 N N . ALA A 1 85 ? 4.991 -6.093 -5.232 1.00 92.88 85 ALA A N 1
ATOM 647 C CA . ALA A 1 85 ? 3.874 -5.878 -6.131 1.00 92.88 85 ALA A CA 1
ATOM 648 C C . ALA A 1 85 ? 4.372 -5.437 -7.509 1.00 92.88 85 ALA A C 1
ATOM 650 O O . ALA A 1 85 ? 5.366 -4.717 -7.649 1.00 92.88 85 ALA A O 1
ATOM 651 N N . ARG A 1 86 ? 3.651 -5.865 -8.537 1.00 91.38 86 ARG A N 1
ATOM 652 C CA . ARG A 1 86 ? 3.826 -5.462 -9.927 1.00 91.38 86 ARG A CA 1
ATOM 653 C C . ARG A 1 86 ? 2.707 -4.519 -10.332 1.00 91.38 86 ARG A C 1
ATOM 655 O O . ARG A 1 86 ? 1.589 -4.592 -9.833 1.00 91.38 86 ARG A O 1
ATOM 662 N N . VAL A 1 87 ? 3.015 -3.632 -11.267 1.00 91.38 87 VAL A N 1
ATOM 663 C CA . VAL A 1 87 ? 2.032 -2.709 -11.831 1.00 91.38 87 VAL A CA 1
ATOM 664 C C . VAL A 1 87 ? 1.157 -3.465 -12.831 1.00 91.38 87 VAL A C 1
ATOM 666 O O . VAL A 1 87 ? 1.666 -4.020 -13.803 1.00 91.38 87 VAL A O 1
ATOM 669 N N . VAL A 1 88 ? -0.153 -3.484 -12.589 1.00 93.25 88 VAL A N 1
ATOM 670 C CA . VAL A 1 88 ? -1.159 -4.086 -13.482 1.00 93.25 88 VAL A CA 1
ATOM 671 C C . VAL A 1 88 ? -1.585 -3.086 -14.553 1.00 93.25 88 VAL A C 1
ATOM 673 O O . VAL A 1 88 ? -1.719 -3.439 -15.723 1.00 93.25 88 VAL A O 1
ATOM 676 N N . GLY A 1 89 ? -1.779 -1.826 -14.164 1.00 92.50 89 GLY A N 1
ATOM 677 C CA . GLY A 1 89 ? -2.184 -0.756 -15.068 1.00 92.50 89 GLY A CA 1
ATOM 678 C C . GLY A 1 89 ? -2.096 0.616 -14.412 1.00 92.50 89 GLY A C 1
ATOM 679 O O . GLY A 1 89 ? -2.133 0.732 -13.186 1.00 92.50 89 GLY A O 1
ATOM 680 N N . VAL A 1 90 ? -1.968 1.651 -15.242 1.00 93.69 90 VAL A N 1
ATOM 681 C CA . VAL A 1 90 ? -1.811 3.044 -14.811 1.00 93.69 90 VAL A CA 1
ATOM 682 C C . VAL A 1 90 ? -2.631 3.956 -15.715 1.00 93.69 90 VAL A C 1
ATOM 684 O O . VAL A 1 90 ? -2.582 3.828 -16.937 1.00 93.69 90 VAL A O 1
ATOM 687 N N . ASP A 1 91 ? -3.345 4.893 -15.102 1.00 94.50 91 ASP A N 1
ATOM 688 C CA . ASP A 1 91 ? -3.953 6.053 -15.743 1.00 94.50 91 ASP A CA 1
ATOM 689 C C . ASP A 1 91 ? -3.293 7.313 -15.163 1.00 94.50 91 ASP A C 1
ATOM 691 O O . ASP A 1 91 ? -3.575 7.728 -14.035 1.00 94.50 91 ASP A O 1
ATOM 695 N N . MET A 1 92 ? -2.369 7.893 -15.933 1.00 91.00 92 MET A N 1
ATOM 696 C CA . MET A 1 92 ? -1.610 9.080 -15.524 1.00 91.00 92 MET A CA 1
ATOM 697 C C . MET A 1 92 ? -2.477 10.343 -15.504 1.00 91.00 92 MET A C 1
ATOM 699 O O . MET A 1 92 ? -2.250 11.214 -14.667 1.00 91.00 92 MET A O 1
ATOM 703 N N . ASP A 1 93 ? -3.489 10.435 -16.373 1.00 95.12 93 ASP A N 1
ATOM 704 C CA . ASP A 1 93 ? -4.371 11.606 -16.459 1.00 95.12 93 ASP A CA 1
ATOM 705 C C . ASP A 1 93 ? -5.298 11.693 -15.240 1.00 95.12 93 ASP A C 1
ATOM 707 O O . ASP A 1 93 ? -5.678 12.782 -14.800 1.00 95.12 93 ASP A O 1
ATOM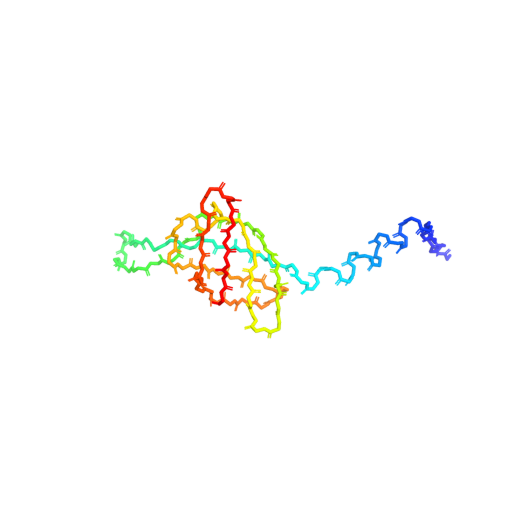 711 N N . LYS A 1 94 ? -5.673 10.534 -14.687 1.00 96.44 94 LYS A N 1
ATOM 712 C CA . LYS A 1 94 ? -6.498 10.414 -13.477 1.00 96.44 94 LYS A CA 1
ATOM 713 C C . LYS A 1 94 ? -5.693 10.221 -12.197 1.00 96.44 94 LYS A C 1
ATOM 715 O O . LYS A 1 94 ? -6.295 10.226 -11.126 1.00 96.44 94 LYS A O 1
ATOM 720 N N . ASP A 1 95 ? -4.377 10.064 -12.306 1.00 95.00 95 ASP A N 1
ATOM 721 C CA . ASP A 1 95 ? -3.468 9.756 -11.203 1.00 95.00 95 ASP A CA 1
ATOM 722 C C . ASP A 1 95 ? -3.879 8.498 -10.413 1.00 95.00 95 ASP A C 1
ATOM 724 O O . ASP A 1 95 ? -3.917 8.490 -9.181 1.00 95.00 95 ASP A O 1
ATOM 728 N N . ILE A 1 96 ? -4.204 7.418 -11.130 1.00 95.19 96 ILE A N 1
ATOM 729 C CA . ILE A 1 96 ? -4.632 6.135 -10.553 1.00 95.19 96 ILE A CA 1
ATOM 730 C C . ILE A 1 96 ? -3.755 5.005 -11.093 1.00 95.19 96 ILE A C 1
ATOM 732 O O . ILE A 1 96 ? -3.500 4.916 -12.291 1.00 95.19 96 ILE A O 1
ATOM 736 N N . ALA A 1 97 ? -3.338 4.099 -10.213 1.00 95.00 97 ALA A N 1
ATOM 737 C CA . ALA A 1 97 ? -2.646 2.871 -10.575 1.00 95.00 97 ALA A CA 1
ATOM 738 C C . ALA A 1 97 ? -3.211 1.662 -9.823 1.00 95.00 97 ALA A C 1
ATOM 740 O O . ALA A 1 97 ? -3.672 1.776 -8.683 1.00 95.00 97 ALA A O 1
ATOM 741 N N . VAL A 1 98 ? -3.139 0.500 -10.473 1.00 95.62 98 VAL A N 1
ATOM 742 C CA . VAL A 1 98 ? -3.497 -0.801 -9.900 1.00 95.62 98 VAL A CA 1
ATOM 743 C C . VAL A 1 98 ? -2.249 -1.674 -9.807 1.00 95.62 98 VAL A C 1
ATOM 745 O O . VAL A 1 98 ? -1.496 -1.785 -10.778 1.00 95.62 98 VAL A O 1
ATOM 748 N N . LEU A 1 99 ? -2.042 -2.295 -8.647 1.00 94.69 99 LEU A N 1
ATOM 749 C CA . LEU A 1 99 ? -0.923 -3.192 -8.345 1.00 94.69 99 LEU A CA 1
ATOM 750 C C . LEU A 1 99 ? -1.416 -4.609 -8.015 1.00 94.69 99 LEU A C 1
ATOM 752 O O . LEU A 1 99 ? -2.568 -4.763 -7.607 1.00 94.69 99 LEU A O 1
ATOM 756 N N . GLN A 1 100 ? -0.536 -5.607 -8.156 1.00 92.75 100 GLN A N 1
ATOM 757 C CA . GLN A 1 100 ? -0.748 -7.008 -7.762 1.00 92.75 100 GLN A CA 1
ATOM 758 C C . GLN A 1 100 ? 0.544 -7.674 -7.283 1.00 92.75 100 GLN A C 1
ATOM 760 O O . GLN A 1 100 ? 1.576 -7.537 -7.981 1.00 92.75 100 GLN A O 1
#

Radius of gyration: 18.45 Å; Cα contacts (8 Å, |Δi|>4): 179; chains: 1; bounding box: 54×23×57 Å

Organism: Haematococcus lacustris (NCBI:txid44745)

pLDDT: mean 89.07, std 10.92, range [39.53, 97.38]

Secondary structure (DSSP, 8-state):
-----PPPHHHHHHHHHHHHHGGGEEEEEEEEEEE-TTT--EEEEEEEEEEEEE-STT--EEE-HHHHTT-SEEEEEETTEEEEE-EEEEETTTTEEEE-

Solvent-accessible surface area (backbone atoms only — not comparable to full-atom values): 5744 Å² total; per-residue (Å²): 133,84,79,78,80,76,72,52,73,68,55,48,50,51,52,53,50,46,71,66,49,54,85,40,45,29,41,35,35,19,37,39,82,43,70,40,89,85,79,69,43,80,41,75,41,81,76,41,74,44,56,34,31,59,73,53,94,88,54,37,28,42,32,44,28,75,52,45,67,88,50,80,43,32,39,36,35,49,90,91,47,77,45,83,32,38,81,76,48,72,40,74,93,77,40,33,24,35,31,70

Nearest PDB structures (foldseek):
  3qo6-assembly1_B  TM=9.646E-01  e=1.946E-11  Arabidopsis thaliana
  2qf0-assembly2_D  TM=8.742E-01  e=3.564E-06  Escherichia coli K-12
  2qf3-assembly1_C  TM=8.831E-01  e=5.231E-06  Escherichia coli K-12
  3gdv-assembly1_B  TM=8.938E-01  e=7.269E-06  Escherichia coli K-12
  6ew9-assembly1_C  TM=8.696E-01  e=7.679E-06  Escherichia coli K-12

InterPro domains:
  IPR001940 Peptidase S1C [PR00834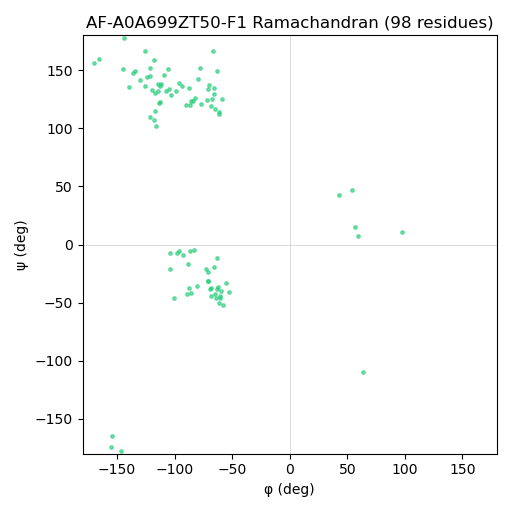] (59-71)
  IPR001940 Peptidase S1C [PR00834] (79-99)
  IPR009003 Peptidase S1, PA clan [SSF50494] (15-100)
  IPR051201 Chloroplastic and Bacterial Serine Proteases [PTHR43343] (4-100)

Foldseek 3Di:
DDPDDDDDPVRVVVVVVCVVALQFKKKKWAWDWDQDPPPRDTDTDTPAIDMWGQDDPVRKIKDFQVRHVPGQWMWIGRPHDIDTWGWPDDDNVVRMTIID

Mean predicted aligned error: 6.46 Å